Protein AF-A0A495SAL0-F1 (afdb_monomer_lite)

Structure (mmCIF, N/CA/C/O backbone):
data_AF-A0A495SAL0-F1
#
_entry.id   AF-A0A495SAL0-F1
#
loop_
_atom_site.group_PDB
_atom_site.id
_atom_site.type_symbol
_atom_site.label_atom_id
_atom_site.label_alt_id
_atom_site.label_comp_id
_atom_site.label_asym_id
_atom_site.label_entity_id
_atom_site.label_seq_id
_atom_site.pdbx_PDB_ins_code
_atom_site.Cartn_x
_atom_site.Cartn_y
_atom_site.Cartn_z
_atom_site.occupancy
_atom_site.B_iso_or_equiv
_atom_site.auth_seq_id
_atom_site.auth_comp_id
_atom_site.auth_asym_id
_atom_site.auth_atom_id
_atom_site.pdbx_PDB_model_num
ATOM 1 N N . MET A 1 1 ? -0.275 2.202 -20.931 1.00 45.00 1 MET A N 1
ATOM 2 C CA . MET A 1 1 ? -0.085 2.844 -19.615 1.00 45.00 1 MET A CA 1
ATOM 3 C C . MET A 1 1 ? -1.009 2.109 -18.659 1.00 45.00 1 MET A C 1
ATOM 5 O O . MET A 1 1 ? -2.215 2.272 -18.787 1.00 45.00 1 MET A O 1
ATOM 9 N N . GLY A 1 2 ? -0.488 1.180 -17.858 1.00 57.31 2 GLY A N 1
ATOM 10 C CA . GLY A 1 2 ? -1.329 0.351 -16.990 1.00 57.31 2 GLY A CA 1
ATOM 11 C C . GLY A 1 2 ? -1.867 1.198 -15.848 1.00 57.31 2 GLY A C 1
ATOM 12 O O . GLY A 1 2 ? -1.093 1.805 -15.114 1.00 57.31 2 GLY A O 1
ATOM 13 N N . ASN A 1 3 ? -3.184 1.298 -15.728 1.00 76.56 3 ASN A N 1
ATOM 14 C CA . ASN A 1 3 ? -3.798 1.997 -14.614 1.00 76.56 3 ASN A CA 1
ATOM 15 C C . ASN A 1 3 ? -3.607 1.125 -13.367 1.00 76.56 3 ASN A C 1
ATOM 17 O O . ASN A 1 3 ? -4.113 0.008 -13.333 1.00 76.56 3 ASN A O 1
ATOM 21 N N . TYR A 1 4 ? -2.898 1.600 -12.338 1.00 77.31 4 TYR A N 1
ATOM 22 C CA . TYR A 1 4 ? -2.702 0.833 -11.096 1.00 77.31 4 TYR A CA 1
ATOM 23 C C . TYR A 1 4 ? -4.032 0.377 -10.472 1.00 77.31 4 TYR A C 1
ATOM 25 O O . TYR A 1 4 ? -4.067 -0.610 -9.744 1.00 77.31 4 TYR A O 1
ATOM 33 N N . LYS A 1 5 ? -5.143 1.051 -10.797 1.00 75.31 5 LYS A N 1
ATOM 34 C CA . LYS A 1 5 ? -6.494 0.675 -10.369 1.00 75.31 5 LYS A CA 1
ATOM 35 C C . LYS A 1 5 ? -6.976 -0.653 -10.961 1.00 75.31 5 LYS A C 1
ATOM 37 O O . LYS A 1 5 ? -7.853 -1.294 -10.392 1.00 75.31 5 LYS A O 1
ATOM 42 N N . GLU A 1 6 ? -6.397 -1.100 -12.072 1.00 81.81 6 GLU A N 1
ATOM 43 C CA . GLU A 1 6 ? -6.665 -2.414 -12.674 1.00 81.81 6 GLU A CA 1
ATOM 44 C C . GLU A 1 6 ? -5.945 -3.547 -11.934 1.00 81.81 6 GLU A C 1
ATOM 46 O O . GLU A 1 6 ? -6.300 -4.716 -12.094 1.00 81.81 6 GLU A O 1
ATOM 51 N N . LEU A 1 7 ? -4.961 -3.228 -11.085 1.00 84.19 7 LEU A N 1
ATOM 52 C CA . LEU A 1 7 ? -4.278 -4.232 -10.286 1.00 84.19 7 LEU A CA 1
ATOM 53 C C . LEU A 1 7 ? -5.258 -4.823 -9.269 1.00 84.19 7 LEU A C 1
ATOM 55 O O . LEU A 1 7 ? -5.755 -4.130 -8.382 1.00 84.19 7 LEU A O 1
ATOM 59 N N . ILE A 1 8 ? -5.469 -6.139 -9.341 1.00 86.81 8 ILE A N 1
ATOM 60 C CA . ILE A 1 8 ? -6.311 -6.881 -8.386 1.00 86.81 8 ILE A CA 1
ATOM 61 C C . ILE A 1 8 ? -5.855 -6.623 -6.943 1.00 86.81 8 ILE A C 1
ATOM 63 O O . ILE A 1 8 ? -6.676 -6.513 -6.037 1.00 86.81 8 ILE A O 1
ATOM 67 N N . VAL A 1 9 ? -4.542 -6.502 -6.718 1.00 84.88 9 VAL A N 1
ATOM 68 C CA . VAL A 1 9 ? -3.983 -6.203 -5.391 1.00 84.88 9 VAL A CA 1
ATOM 69 C C . VAL A 1 9 ? -4.358 -4.802 -4.893 1.00 84.88 9 VAL A C 1
ATOM 71 O O . VAL A 1 9 ? -4.569 -4.632 -3.696 1.00 84.88 9 VAL A O 1
ATOM 74 N N . TRP A 1 10 ? -4.497 -3.822 -5.792 1.00 89.75 10 TRP A N 1
ATOM 75 C CA . TRP A 1 10 ? -4.965 -2.481 -5.447 1.00 89.75 10 TRP A CA 1
ATOM 76 C C . TRP A 1 10 ? -6.467 -2.478 -5.141 1.00 89.75 10 TRP A C 1
ATOM 78 O O . TRP A 1 10 ? -6.890 -1.904 -4.147 1.00 89.75 10 TRP A O 1
ATOM 88 N N . GLN A 1 11 ? -7.282 -3.178 -5.936 1.00 90.69 11 GLN A N 1
ATOM 89 C CA . GLN A 1 11 ? -8.726 -3.292 -5.673 1.00 90.69 11 GLN A CA 1
ATOM 90 C C . GLN A 1 11 ? -8.990 -3.934 -4.305 1.00 90.69 11 GLN A C 1
ATOM 92 O O . GLN A 1 11 ? -9.688 -3.362 -3.475 1.00 90.69 11 GLN A O 1
ATOM 97 N N . LYS A 1 12 ? -8.312 -5.051 -4.011 1.00 91.94 12 LYS A N 1
ATOM 98 C CA . LYS A 1 12 ? -8.400 -5.720 -2.705 1.00 91.94 12 LYS A CA 1
ATOM 99 C C . LYS A 1 12 ? -7.956 -4.836 -1.540 1.00 91.94 12 LYS A C 1
ATOM 101 O O . LYS A 1 12 ? -8.487 -4.972 -0.442 1.00 91.94 12 LYS A O 1
ATOM 106 N N . SER A 1 13 ? -6.966 -3.963 -1.737 1.00 91.56 13 SER A N 1
ATOM 107 C CA . SER A 1 13 ? -6.533 -3.058 -0.669 1.00 91.56 13 SER A CA 1
ATOM 108 C C . SER A 1 13 ? -7.522 -1.913 -0.443 1.00 91.56 13 SER A C 1
ATOM 110 O O . SER A 1 13 ? -7.707 -1.504 0.700 1.00 91.56 13 SER A O 1
ATOM 112 N N . VAL A 1 14 ? -8.221 -1.446 -1.480 1.00 93.38 14 VAL A N 1
ATOM 113 C CA . VAL A 1 14 ? -9.342 -0.498 -1.344 1.00 93.38 14 VAL A CA 1
ATOM 114 C C . VAL A 1 14 ? -10.537 -1.136 -0.628 1.00 93.38 14 VAL A C 1
ATOM 116 O O . VAL A 1 14 ? -11.124 -0.507 0.257 1.00 93.38 14 VAL A O 1
ATOM 119 N N . ASP A 1 15 ? -10.863 -2.390 -0.944 1.00 96.12 15 ASP A N 1
ATOM 120 C CA . ASP A 1 15 ? -11.912 -3.143 -0.245 1.00 96.12 15 ASP A CA 1
ATOM 121 C C . ASP A 1 15 ? -11.571 -3.291 1.245 1.00 96.12 15 ASP A C 1
ATOM 123 O O . ASP A 1 15 ? -12.381 -2.953 2.110 1.00 96.12 15 ASP A O 1
ATOM 127 N N . LEU A 1 16 ? -10.322 -3.658 1.556 1.00 94.12 16 LEU A N 1
ATOM 128 C CA . LEU A 1 16 ? -9.814 -3.732 2.928 1.00 94.12 16 LEU A CA 1
ATOM 129 C C . LEU A 1 16 ? -9.956 -2.400 3.680 1.00 94.12 16 LEU A C 1
ATOM 131 O O . LEU A 1 16 ? -10.352 -2.389 4.846 1.00 94.12 16 LEU A O 1
ATOM 135 N N . VAL A 1 17 ? -9.647 -1.265 3.040 1.00 95.81 17 VAL A N 1
ATOM 136 C CA . VAL A 1 17 ? -9.849 0.060 3.652 1.00 95.81 17 VAL A CA 1
ATOM 137 C C . VAL A 1 17 ? -11.319 0.258 4.007 1.00 95.81 17 VAL A C 1
ATOM 139 O O . VAL A 1 17 ? -11.627 0.699 5.114 1.00 95.81 17 VAL A O 1
ATOM 142 N N . THR A 1 18 ? -12.228 -0.102 3.105 1.00 96.81 18 THR A N 1
ATOM 143 C CA . THR A 1 18 ? -13.673 0.046 3.314 1.00 96.81 18 THR A CA 1
ATOM 144 C C . THR A 1 18 ? -14.160 -0.812 4.485 1.00 96.81 18 THR A C 1
ATOM 146 O O . THR A 1 18 ? -14.868 -0.313 5.364 1.00 96.81 18 THR A O 1
ATOM 149 N N . GLU A 1 19 ? -13.716 -2.066 4.564 1.00 97.50 19 GLU A N 1
ATOM 150 C CA . GLU A 1 19 ? -14.019 -2.980 5.673 1.00 97.50 19 GLU A CA 1
ATOM 151 C C . GLU A 1 19 ? -13.476 -2.472 7.016 1.00 97.50 19 GLU A C 1
ATOM 153 O O . GLU A 1 19 ? -14.173 -2.522 8.034 1.00 97.50 19 GLU A O 1
ATOM 158 N N . ILE A 1 20 ? -12.256 -1.927 7.033 1.00 96.06 20 ILE A N 1
ATOM 159 C CA . ILE A 1 20 ? -11.652 -1.330 8.230 1.00 96.06 20 ILE A CA 1
ATOM 160 C C . ILE A 1 20 ? -12.441 -0.100 8.676 1.00 96.06 20 ILE A C 1
ATOM 162 O O . ILE A 1 20 ? -12.703 0.072 9.870 1.00 96.06 20 ILE A O 1
ATOM 166 N N . TYR A 1 21 ? -12.848 0.758 7.741 1.00 95.19 21 TYR A N 1
ATOM 167 C CA . TYR A 1 21 ? -13.676 1.916 8.055 1.00 95.19 21 TYR A CA 1
ATOM 168 C C . TYR A 1 21 ? -14.998 1.489 8.682 1.00 95.19 21 TYR A C 1
ATOM 170 O O . TYR A 1 21 ? -15.332 2.023 9.737 1.00 95.19 21 TYR A O 1
ATOM 178 N N . ALA A 1 22 ? -15.691 0.507 8.099 1.00 96.88 22 ALA A N 1
ATOM 179 C CA . ALA A 1 22 ? -16.937 -0.037 8.634 1.00 96.88 22 ALA A CA 1
ATOM 180 C C . ALA A 1 22 ? -16.746 -0.649 10.033 1.00 96.88 22 ALA A C 1
ATOM 182 O O . ALA A 1 22 ? -17.461 -0.292 10.968 1.00 96.88 22 ALA A O 1
ATOM 183 N N . SER A 1 23 ? -15.726 -1.491 10.209 1.00 95.69 23 SER A N 1
ATOM 184 C CA . SER A 1 23 ? -15.453 -2.188 11.475 1.00 95.69 23 SER A CA 1
ATOM 185 C C . SER A 1 23 ? -15.074 -1.237 12.614 1.00 95.69 23 SER A C 1
ATOM 187 O O . SER A 1 23 ? -15.403 -1.477 13.773 1.00 95.69 23 SER A O 1
ATOM 189 N N . THR A 1 24 ? -14.411 -0.123 12.297 1.00 96.12 24 THR A N 1
ATOM 190 C CA . THR A 1 24 ? -13.990 0.878 13.291 1.00 96.12 24 THR A CA 1
ATOM 191 C C . THR A 1 24 ? -15.069 1.916 13.616 1.00 96.12 24 THR A C 1
ATOM 193 O O . THR A 1 24 ? -14.846 2.759 14.479 1.00 96.12 24 THR A O 1
ATOM 196 N N . GLN A 1 25 ? -16.243 1.898 12.965 1.00 93.25 25 GLN A N 1
ATOM 197 C CA . GLN A 1 25 ? -17.343 2.815 13.319 1.00 93.25 25 GLN A CA 1
ATOM 198 C C . GLN A 1 25 ? -17.920 2.547 14.714 1.00 93.25 25 GLN A C 1
ATOM 200 O O . GLN A 1 25 ? -18.408 3.476 15.349 1.00 93.25 25 GLN A O 1
ATOM 205 N N . GLY A 1 26 ? -17.858 1.300 15.188 1.00 92.69 26 GLY A N 1
ATOM 206 C CA . GLY A 1 26 ? -18.372 0.902 16.501 1.00 92.69 26 GLY A CA 1
ATOM 207 C C . GLY A 1 26 ? -17.406 1.130 17.665 1.00 92.69 26 GLY A C 1
ATOM 208 O O . GLY A 1 26 ? -17.714 0.729 18.784 1.00 92.69 26 GLY A O 1
ATOM 209 N N . PHE A 1 27 ? -16.227 1.712 17.424 1.00 94.50 27 PHE A N 1
ATOM 210 C CA . PHE A 1 27 ? -15.244 1.934 18.483 1.00 94.50 27 PHE A CA 1
ATOM 211 C C . PHE A 1 27 ? -15.706 3.043 19.447 1.00 94.50 27 PHE A C 1
ATOM 213 O O . PHE A 1 27 ? -16.458 3.936 19.040 1.00 94.50 27 PHE A O 1
ATOM 220 N N . PRO A 1 28 ? -15.254 3.018 20.717 1.00 95.81 28 PRO A N 1
ATOM 221 C CA . PRO A 1 28 ? -15.521 4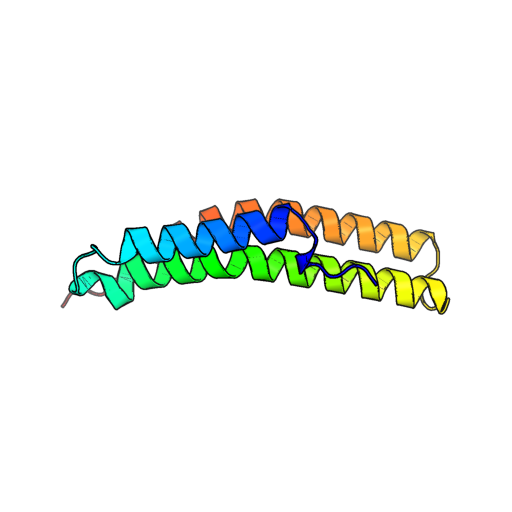.093 21.669 1.00 95.81 28 PRO A CA 1
ATOM 222 C C . PRO A 1 28 ? -15.092 5.457 21.114 1.00 95.81 28 PRO A C 1
ATOM 224 O O . PRO A 1 28 ? -14.084 5.568 20.408 1.00 95.81 28 PRO A O 1
ATOM 227 N N . LYS A 1 29 ? -15.847 6.514 21.435 1.00 92.06 29 LYS A N 1
ATOM 228 C CA . LYS A 1 29 ? -15.588 7.865 20.900 1.00 92.06 29 LYS A CA 1
ATOM 229 C C . LYS A 1 29 ? -14.231 8.410 21.347 1.00 92.06 29 LYS A C 1
ATOM 231 O O . LYS A 1 29 ? -13.615 9.196 20.632 1.00 92.06 29 LYS A O 1
ATOM 236 N N . GLU A 1 30 ? -13.758 7.955 22.496 1.00 93.62 30 GLU A N 1
ATOM 237 C CA . GLU A 1 30 ? -12.470 8.285 23.096 1.00 93.62 30 GLU A CA 1
ATOM 238 C C . GLU A 1 30 ? -11.300 7.786 22.224 1.00 93.62 30 GLU A C 1
ATOM 240 O O . GLU A 1 30 ? -10.245 8.414 22.178 1.00 93.62 30 GLU A O 1
ATOM 245 N N . GLU A 1 31 ? -11.506 6.718 21.443 1.00 91.50 31 GLU A N 1
ATOM 246 C CA . GLU A 1 31 ? -10.489 6.115 20.572 1.00 91.50 31 GLU A CA 1
ATOM 247 C C . GLU A 1 31 ? -10.473 6.683 19.146 1.00 91.50 31 GLU A C 1
ATOM 249 O O . GLU A 1 31 ? -9.639 6.281 18.327 1.00 91.50 31 GLU A O 1
ATOM 254 N N . VAL A 1 32 ? -11.374 7.614 18.810 1.00 87.31 32 VAL A N 1
ATOM 255 C CA . VAL A 1 32 ? -11.501 8.172 17.449 1.00 87.31 32 VAL A CA 1
ATOM 256 C C . VAL A 1 32 ? -10.187 8.799 16.985 1.00 87.31 32 VAL A C 1
ATOM 258 O O . VAL A 1 32 ? -9.734 8.536 15.870 1.00 87.31 32 VAL A O 1
ATOM 261 N N . TYR A 1 33 ? -9.549 9.587 17.851 1.00 86.31 33 TYR A N 1
ATOM 262 C CA . TYR A 1 33 ? -8.280 10.250 17.546 1.00 86.31 33 TYR A CA 1
ATOM 263 C C . TYR A 1 33 ? -7.050 9.399 17.891 1.00 86.31 33 TYR A C 1
ATOM 265 O O . TYR A 1 33 ? -5.967 9.681 17.383 1.00 86.31 33 TYR A O 1
ATOM 273 N N . SER A 1 34 ? -7.219 8.331 18.674 1.00 92.31 34 SER A N 1
ATOM 274 C CA . SER A 1 34 ? -6.154 7.413 19.087 1.00 92.31 34 SER A CA 1
ATOM 275 C C . SER A 1 34 ? -6.099 6.189 18.164 1.00 92.31 34 SER A C 1
ATOM 277 O O . SER A 1 34 ? -5.555 6.270 17.057 1.00 92.31 34 SER A O 1
ATOM 279 N N . LEU A 1 35 ? -6.657 5.048 18.574 1.00 90.88 35 LEU A N 1
ATOM 280 C CA . LEU A 1 35 ? -6.501 3.786 17.861 1.00 90.88 35 LEU A CA 1
ATOM 281 C C . LEU A 1 35 ? -7.194 3.802 16.492 1.00 90.88 35 LEU A C 1
ATOM 283 O O . LEU A 1 35 ? -6.623 3.350 15.499 1.00 90.88 35 LEU A O 1
ATOM 287 N N . THR A 1 36 ? -8.391 4.387 16.411 1.00 91.88 36 THR A N 1
ATOM 288 C CA . THR A 1 36 ? -9.178 4.444 15.169 1.00 91.88 36 THR A CA 1
ATOM 289 C C . THR A 1 36 ? -8.446 5.227 14.080 1.00 91.88 36 THR A C 1
ATOM 291 O O . THR A 1 36 ? -8.368 4.776 12.934 1.00 91.88 36 THR A O 1
ATOM 294 N N . SER A 1 37 ? -7.872 6.385 14.428 1.00 86.56 37 SER A N 1
ATOM 295 C CA . SER A 1 37 ? -7.135 7.227 13.479 1.00 86.56 37 SER A CA 1
ATOM 296 C C . SER A 1 37 ? -5.859 6.548 12.975 1.00 86.56 37 SER A C 1
ATOM 298 O O . SER A 1 37 ? -5.497 6.705 11.808 1.00 86.56 37 SER A O 1
ATOM 300 N N . GLN A 1 38 ? -5.171 5.793 13.835 1.00 91.88 38 GLN A N 1
ATOM 301 C CA . GLN A 1 38 ? -3.954 5.072 13.472 1.00 91.88 38 GLN A CA 1
ATOM 302 C C . GLN A 1 38 ? -4.272 3.917 12.522 1.00 91.88 38 GLN A C 1
ATOM 304 O O . GLN A 1 38 ? -3.696 3.855 11.439 1.00 91.88 38 GLN A O 1
ATOM 309 N N . ILE A 1 39 ? -5.260 3.081 12.857 1.00 93.25 39 ILE A N 1
ATOM 310 C CA . ILE A 1 39 ? -5.672 1.946 12.020 1.00 93.25 39 ILE A CA 1
ATOM 311 C C . ILE A 1 3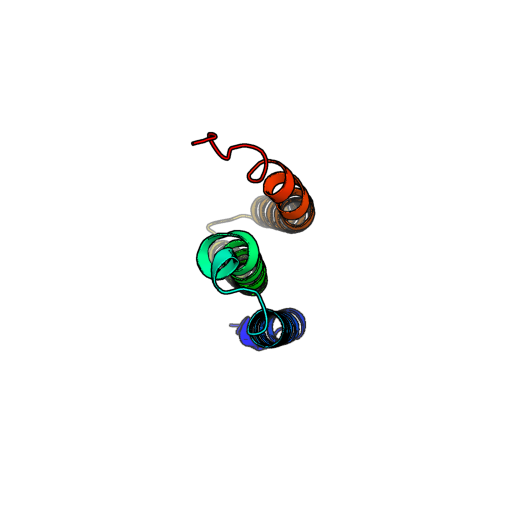9 ? -6.116 2.419 10.631 1.00 93.25 39 ILE A C 1
ATOM 313 O O . ILE A 1 39 ? -5.648 1.892 9.624 1.00 93.25 39 ILE A O 1
ATOM 317 N N . ARG A 1 40 ? -6.989 3.433 10.555 1.00 93.00 40 ARG A N 1
ATOM 318 C CA . ARG A 1 40 ? -7.500 3.939 9.269 1.00 93.00 40 ARG A CA 1
ATOM 319 C C . ARG A 1 40 ? -6.397 4.535 8.397 1.00 93.00 40 ARG A C 1
ATOM 321 O O . ARG A 1 40 ? -6.377 4.274 7.197 1.00 93.00 40 ARG A O 1
ATOM 328 N N . ARG A 1 41 ? -5.459 5.290 8.981 1.00 88.88 41 ARG A N 1
ATOM 329 C CA . ARG A 1 41 ? -4.312 5.842 8.238 1.00 88.88 41 ARG A CA 1
ATOM 330 C C . ARG A 1 41 ? -3.385 4.746 7.723 1.00 88.88 41 ARG A C 1
ATOM 332 O O . ARG A 1 41 ? -3.001 4.793 6.560 1.00 88.88 41 ARG A O 1
ATOM 339 N N . SER A 1 42 ? -3.081 3.746 8.549 1.00 88.75 42 SER A N 1
ATOM 340 C CA . SER A 1 42 ? -2.290 2.586 8.127 1.00 88.75 42 SER A CA 1
ATOM 341 C C . SER A 1 42 ? -2.991 1.761 7.047 1.00 88.75 42 SER A C 1
ATOM 343 O O . SER A 1 42 ? -2.332 1.246 6.154 1.00 88.75 42 SER A O 1
ATOM 345 N N . ALA A 1 43 ? -4.320 1.647 7.085 1.00 90.69 43 ALA A N 1
ATOM 346 C CA . ALA A 1 43 ? -5.075 0.980 6.029 1.00 90.69 43 ALA A CA 1
ATOM 347 C C . ALA A 1 43 ? -4.976 1.743 4.699 1.00 90.69 43 ALA A C 1
ATOM 349 O O . ALA A 1 43 ? -4.701 1.138 3.667 1.00 90.69 43 ALA A O 1
ATOM 350 N N . ILE A 1 44 ? -5.153 3.070 4.729 1.00 90.19 44 ILE A N 1
ATOM 351 C CA . ILE A 1 44 ? -5.094 3.938 3.541 1.00 90.19 44 ILE A CA 1
ATOM 352 C C . ILE A 1 44 ? -3.705 3.943 2.896 1.00 90.19 44 ILE A C 1
ATOM 354 O O . ILE A 1 44 ? -3.610 4.054 1.675 1.00 90.19 44 ILE A O 1
ATOM 358 N N . SER A 1 45 ? -2.625 3.797 3.666 1.00 89.75 45 SER A N 1
ATOM 359 C CA . SER A 1 45 ? -1.278 3.790 3.084 1.00 89.75 45 SER A CA 1
ATOM 360 C C . SER A 1 45 ? -1.020 2.578 2.181 1.00 89.75 45 SER A C 1
ATOM 362 O O . SER A 1 45 ? -0.181 2.651 1.293 1.00 89.75 45 SER A O 1
ATOM 364 N N . ILE A 1 46 ? -1.749 1.468 2.347 1.00 88.19 46 ILE A N 1
ATOM 365 C CA . ILE A 1 46 ? -1.558 0.253 1.538 1.00 88.19 46 ILE A CA 1
ATOM 366 C C . ILE A 1 46 ? -1.865 0.490 0.042 1.00 88.19 46 ILE A C 1
ATOM 368 O O . ILE A 1 46 ? -0.973 0.253 -0.776 1.00 88.19 46 ILE A O 1
ATOM 372 N N . PRO A 1 47 ? -3.073 0.940 -0.369 1.00 89.38 47 PRO A N 1
ATOM 373 C CA . PRO A 1 47 ? -3.352 1.251 -1.773 1.00 89.38 47 PRO A CA 1
ATOM 374 C C . PRO A 1 47 ? -2.468 2.376 -2.326 1.00 89.38 47 PRO A C 1
ATOM 376 O O . PRO A 1 47 ? -2.102 2.310 -3.500 1.00 89.38 47 PRO A O 1
ATOM 379 N N . SER A 1 48 ? -2.095 3.368 -1.508 1.00 85.88 48 SER A N 1
ATOM 380 C CA . SER A 1 48 ? -1.187 4.448 -1.924 1.00 85.88 48 SER A CA 1
ATOM 381 C C . SER A 1 48 ? 0.197 3.918 -2.294 1.00 85.88 48 SER A C 1
ATOM 383 O O . SER A 1 48 ? 0.662 4.179 -3.399 1.00 85.88 48 SER A O 1
ATOM 385 N N . ASN A 1 49 ? 0.803 3.076 -1.452 1.00 85.00 49 ASN A N 1
ATOM 386 C CA . ASN A 1 49 ? 2.124 2.502 -1.731 1.00 85.00 49 ASN A CA 1
ATOM 387 C C . ASN A 1 49 ? 2.112 1.616 -2.992 1.00 85.00 49 ASN A C 1
ATOM 389 O O . ASN A 1 49 ? 3.099 1.558 -3.724 1.00 85.00 49 ASN A O 1
ATOM 393 N N . ILE A 1 50 ? 0.996 0.929 -3.275 1.00 86.31 50 ILE A N 1
ATOM 394 C CA . ILE A 1 50 ? 0.833 0.155 -4.517 1.00 86.31 50 ILE A CA 1
ATOM 395 C C . ILE A 1 50 ? 0.792 1.085 -5.738 1.00 86.31 50 ILE A C 1
ATOM 397 O O . ILE A 1 50 ? 1.431 0.796 -6.749 1.00 86.31 50 ILE A O 1
ATOM 401 N N . ALA A 1 51 ? 0.050 2.192 -5.651 1.00 86.25 51 ALA A N 1
ATOM 402 C CA . ALA A 1 51 ? -0.048 3.167 -6.732 1.00 86.25 51 ALA A CA 1
ATOM 403 C C . ALA A 1 51 ? 1.304 3.844 -7.015 1.00 86.25 51 ALA A C 1
ATOM 405 O O . ALA A 1 51 ? 1.714 3.910 -8.173 1.00 86.25 51 ALA A O 1
ATOM 406 N N . GLU A 1 52 ? 2.021 4.262 -5.968 1.00 85.31 52 GLU A N 1
ATOM 407 C CA . GLU A 1 52 ? 3.358 4.861 -6.069 1.00 85.31 52 GLU A CA 1
ATOM 408 C C . GLU A 1 52 ? 4.370 3.905 -6.717 1.00 85.31 52 GLU A C 1
ATOM 410 O O . GLU A 1 52 ? 5.146 4.311 -7.583 1.00 85.31 52 GLU A O 1
ATOM 415 N N . GLY A 1 53 ? 4.333 2.615 -6.361 1.00 85.88 53 GLY A N 1
ATOM 416 C CA . GLY A 1 53 ? 5.184 1.598 -6.986 1.00 85.88 53 GLY A CA 1
ATOM 417 C C . GLY A 1 53 ? 4.928 1.453 -8.491 1.00 85.88 53 GLY A C 1
ATOM 418 O O . GLY A 1 53 ? 5.869 1.459 -9.283 1.00 85.88 53 GLY A O 1
ATOM 419 N N . ALA A 1 54 ? 3.658 1.391 -8.897 1.00 86.31 54 ALA A N 1
ATOM 420 C CA . ALA A 1 54 ? 3.277 1.293 -10.308 1.00 86.31 54 ALA A CA 1
ATOM 421 C C . ALA A 1 54 ? 3.647 2.554 -11.117 1.00 86.31 54 ALA A C 1
ATOM 423 O O . ALA A 1 54 ? 4.029 2.469 -12.290 1.00 86.31 54 ALA A O 1
ATOM 424 N N . GLU A 1 55 ? 3.553 3.733 -10.499 1.00 88.06 55 GLU A N 1
ATOM 425 C CA . GLU A 1 55 ? 3.994 4.988 -11.109 1.00 88.06 55 GLU A CA 1
ATOM 426 C C . GLU A 1 55 ? 5.514 5.005 -11.311 1.00 88.06 55 GLU A C 1
ATOM 428 O O . GLU A 1 55 ? 5.987 5.326 -12.404 1.00 88.06 55 GLU A O 1
ATOM 433 N N . LEU A 1 56 ? 6.284 4.582 -10.305 1.00 88.88 56 LEU A N 1
ATOM 434 C CA . LEU A 1 56 ? 7.739 4.494 -10.399 1.00 88.88 56 LEU A CA 1
ATOM 435 C C . LEU A 1 56 ? 8.190 3.536 -11.512 1.00 88.88 56 LEU A C 1
ATOM 437 O O . LEU A 1 56 ? 9.049 3.906 -12.314 1.00 88.88 56 LEU A O 1
ATOM 441 N N . GLU A 1 57 ? 7.601 2.340 -11.611 1.00 87.56 57 GLU A N 1
ATOM 442 C CA . GLU A 1 57 ? 7.893 1.394 -12.702 1.00 87.56 57 GLU A CA 1
ATOM 443 C C . GLU A 1 57 ? 7.645 2.026 -14.078 1.00 87.56 57 GLU A C 1
ATOM 445 O O . GLU A 1 57 ? 8.458 1.889 -14.998 1.00 87.56 57 GLU A O 1
ATOM 450 N N . THR A 1 58 ? 6.549 2.779 -14.207 1.00 89.19 58 THR A N 1
ATOM 451 C CA . THR A 1 58 ? 6.211 3.498 -15.439 1.00 89.19 58 THR A CA 1
ATOM 452 C C . THR A 1 58 ? 7.279 4.539 -15.782 1.00 89.19 58 THR A C 1
ATOM 454 O O . THR A 1 58 ? 7.723 4.602 -16.929 1.00 89.19 58 THR A O 1
ATOM 457 N N . GLN A 1 59 ? 7.753 5.313 -14.802 1.00 92.19 59 GLN A N 1
ATOM 458 C CA . GLN A 1 59 ? 8.790 6.328 -15.019 1.00 92.19 59 GLN A CA 1
ATOM 459 C C . GLN A 1 59 ? 10.155 5.723 -15.372 1.00 92.19 59 GLN A C 1
ATOM 461 O O . GLN A 1 59 ? 10.859 6.253 -16.237 1.00 92.19 59 GLN A O 1
ATOM 466 N N . LEU A 1 60 ? 10.526 4.592 -14.764 1.00 91.25 60 LEU A N 1
ATOM 467 C CA . LEU A 1 60 ? 11.751 3.866 -15.117 1.00 91.25 60 LEU A CA 1
ATOM 468 C C . LEU A 1 60 ? 11.687 3.336 -16.553 1.00 91.25 60 LEU A C 1
ATOM 470 O O . LEU A 1 60 ? 12.661 3.454 -17.300 1.00 91.25 60 LEU A O 1
ATOM 474 N N . LEU A 1 61 ? 10.535 2.800 -16.966 1.00 90.00 61 LEU A N 1
ATOM 475 C CA . LEU A 1 61 ? 10.327 2.320 -18.330 1.00 90.00 61 LEU A CA 1
ATOM 476 C C . LEU A 1 61 ? 10.391 3.463 -19.351 1.00 90.00 61 LEU A C 1
ATOM 478 O O . LEU A 1 61 ? 11.040 3.320 -20.386 1.00 90.00 61 LEU A O 1
ATOM 482 N N . ILE A 1 62 ? 9.758 4.602 -19.059 1.00 91.62 62 ILE A N 1
ATOM 483 C CA . ILE A 1 62 ? 9.840 5.802 -19.903 1.00 91.62 62 ILE A CA 1
ATOM 484 C C . ILE A 1 62 ? 11.296 6.261 -20.022 1.00 91.62 62 ILE A C 1
ATOM 486 O O . ILE A 1 62 ? 11.776 6.476 -21.131 1.00 91.62 62 ILE A O 1
ATOM 490 N N . SER A 1 63 ? 12.023 6.334 -18.907 1.00 93.69 63 SER A N 1
ATOM 491 C CA . SER A 1 63 ? 13.433 6.742 -18.889 1.00 93.69 63 SER A CA 1
ATOM 492 C C . SER A 1 63 ? 14.320 5.807 -19.719 1.00 93.69 63 SER A C 1
ATOM 494 O O . SER A 1 63 ? 15.178 6.278 -20.464 1.00 93.69 63 SER A O 1
ATOM 496 N N . LYS A 1 64 ? 14.076 4.490 -19.669 1.00 93.88 64 LYS A N 1
ATOM 497 C CA . LYS A 1 64 ? 14.737 3.508 -20.543 1.00 93.88 64 LYS A CA 1
ATOM 498 C C . LYS A 1 64 ? 14.399 3.741 -22.018 1.00 93.88 64 LYS A C 1
ATOM 500 O O . LYS A 1 64 ? 15.297 3.749 -22.850 1.00 93.88 64 LYS A O 1
ATOM 505 N N . ASN A 1 65 ? 13.124 3.951 -22.348 1.00 93.19 65 ASN A N 1
ATOM 506 C CA . ASN A 1 65 ? 12.674 4.160 -23.731 1.00 93.19 65 ASN A CA 1
ATOM 507 C C . ASN A 1 65 ? 13.190 5.473 -24.340 1.00 93.19 65 ASN A C 1
ATOM 509 O O . ASN A 1 65 ? 13.342 5.567 -25.554 1.00 93.19 65 ASN A O 1
ATOM 513 N N . LEU A 1 66 ? 13.462 6.477 -23.504 1.00 96.19 66 LEU A N 1
ATOM 514 C CA . LEU A 1 66 ? 14.101 7.736 -23.896 1.00 96.19 66 LEU A CA 1
ATOM 515 C C . LEU A 1 66 ? 15.637 7.644 -23.926 1.00 96.19 66 LEU A C 1
ATOM 517 O O . LEU A 1 66 ? 16.300 8.654 -24.151 1.00 96.19 66 LEU A O 1
ATOM 521 N N . ASN A 1 67 ? 16.208 6.453 -23.708 1.00 94.62 67 ASN A N 1
ATOM 522 C CA . ASN A 1 67 ? 17.647 6.199 -23.600 1.00 94.62 67 ASN A CA 1
ATOM 523 C C . ASN A 1 67 ? 18.350 7.027 -22.504 1.00 94.62 67 ASN A C 1
ATOM 525 O O . ASN A 1 67 ? 19.552 7.270 -22.589 1.00 94.62 67 ASN A O 1
ATOM 529 N N . TYR A 1 68 ? 17.623 7.452 -21.465 1.00 96.06 68 TYR A N 1
ATOM 530 C CA . TYR A 1 68 ? 18.205 8.094 -20.277 1.00 96.06 68 TYR A CA 1
ATOM 531 C C . TYR A 1 68 ? 18.786 7.083 -19.289 1.00 96.06 68 TYR A C 1
ATOM 533 O O . TYR A 1 68 ? 19.588 7.456 -18.440 1.00 96.06 68 TYR A O 1
ATOM 541 N N . LEU A 1 69 ? 18.377 5.817 -19.402 1.00 94.25 69 LEU A N 1
ATOM 542 C CA . LEU A 1 69 ? 18.917 4.694 -18.646 1.00 94.25 69 LEU A CA 1
ATOM 543 C C . LEU A 1 69 ? 19.364 3.609 -19.617 1.00 94.25 69 LEU A C 1
ATOM 545 O O . LEU A 1 69 ? 18.614 3.239 -20.527 1.00 94.25 69 LEU A O 1
ATOM 549 N N . ASN A 1 70 ? 20.554 3.060 -19.397 1.00 95.06 70 ASN A N 1
ATOM 550 C CA . ASN A 1 70 ? 20.955 1.834 -20.072 1.00 95.06 70 ASN A CA 1
ATOM 551 C C . ASN A 1 70 ? 20.260 0.606 -19.443 1.00 95.06 70 ASN A C 1
ATOM 553 O O . ASN A 1 70 ? 19.593 0.696 -18.408 1.00 95.06 70 ASN A O 1
ATOM 557 N N . LEU A 1 71 ? 20.374 -0.557 -20.095 1.00 91.81 71 LEU A N 1
ATOM 558 C CA . LEU A 1 71 ? 19.684 -1.773 -19.651 1.00 91.81 71 LEU A CA 1
ATOM 559 C C . LEU A 1 71 ? 20.111 -2.205 -18.240 1.00 91.81 71 LEU A C 1
ATOM 561 O O . LEU A 1 71 ? 19.255 -2.555 -17.431 1.00 91.81 71 LEU A O 1
ATOM 565 N N . GLU A 1 72 ? 21.407 -2.137 -17.943 1.00 95.38 72 GLU A N 1
ATOM 566 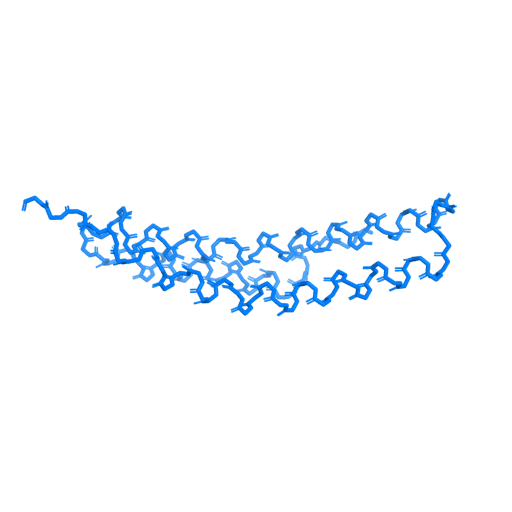C CA . GLU A 1 72 ? 21.963 -2.532 -16.649 1.00 95.38 72 GLU A CA 1
ATOM 567 C C . GLU A 1 72 ? 21.493 -1.594 -15.525 1.00 95.38 72 GLU A C 1
ATOM 569 O O . GLU A 1 72 ? 21.080 -2.046 -14.456 1.00 95.38 72 GLU A O 1
ATOM 574 N N . GLU A 1 73 ? 21.487 -0.283 -15.769 1.00 94.00 73 GLU A N 1
ATOM 575 C CA . GLU A 1 73 ? 20.973 0.723 -14.834 1.00 94.00 73 GLU A CA 1
ATOM 576 C C . GLU A 1 73 ? 19.485 0.518 -14.552 1.00 94.00 73 GLU A C 1
ATOM 578 O O . GLU A 1 73 ? 19.070 0.509 -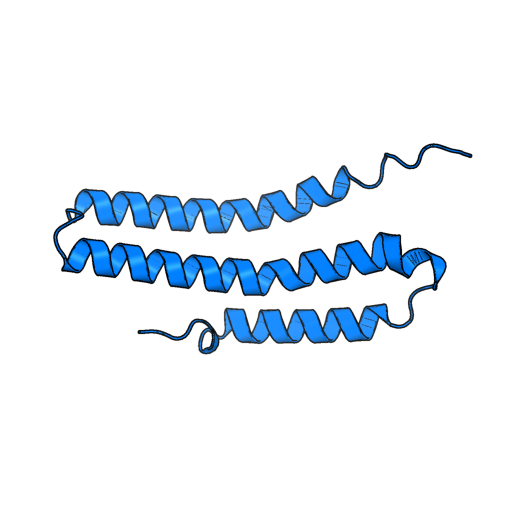13.390 1.00 94.00 73 GLU A O 1
ATOM 583 N N . PHE A 1 74 ? 18.686 0.306 -15.600 1.00 93.94 74 PHE A N 1
ATOM 584 C CA . PHE A 1 74 ? 17.259 0.032 -15.472 1.00 93.94 74 PHE A CA 1
ATOM 585 C C . PHE A 1 74 ? 17.000 -1.222 -14.628 1.00 93.94 74 PHE A C 1
ATOM 587 O O . PHE A 1 74 ? 16.201 -1.177 -13.693 1.00 93.94 74 PHE A O 1
ATOM 594 N N . GLU A 1 75 ? 17.684 -2.332 -14.915 1.00 92.19 75 GLU A N 1
ATOM 595 C CA . GLU A 1 75 ? 17.506 -3.588 -14.179 1.00 92.19 75 GLU A 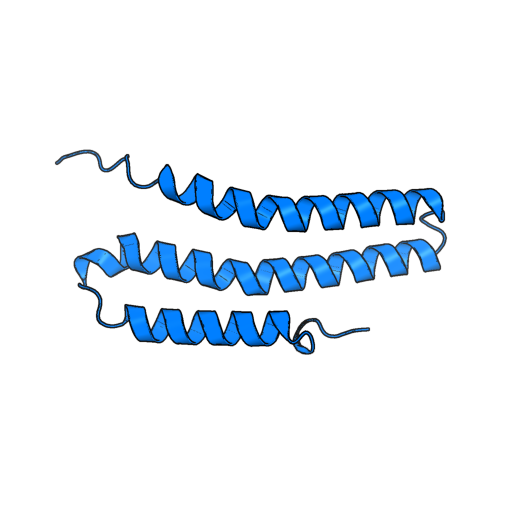CA 1
ATOM 596 C C . GLU A 1 75 ? 17.918 -3.455 -12.710 1.00 92.19 75 GLU A C 1
ATOM 598 O O . GLU A 1 75 ? 17.192 -3.901 -11.817 1.00 92.19 75 GLU A O 1
ATOM 603 N N . ASN A 1 76 ? 19.035 -2.776 -12.441 1.00 94.44 76 ASN A N 1
ATOM 604 C CA . ASN A 1 76 ? 19.508 -2.519 -11.085 1.00 94.44 76 ASN A CA 1
ATOM 605 C C . ASN A 1 76 ? 18.525 -1.656 -10.281 1.00 94.44 76 ASN A C 1
ATOM 607 O O . ASN A 1 76 ? 18.245 -1.960 -9.117 1.00 94.44 76 ASN A O 1
ATOM 611 N N . LEU A 1 77 ? 17.987 -0.591 -10.881 1.00 91.69 77 LEU A N 1
ATOM 612 C CA . LEU A 1 77 ? 17.003 0.282 -10.237 1.00 91.69 77 LEU A CA 1
ATOM 613 C C . LEU A 1 77 ? 15.675 -0.441 -10.004 1.00 91.69 77 LEU A C 1
ATOM 615 O O . LEU A 1 77 ? 15.121 -0.357 -8.907 1.00 91.69 77 LEU A O 1
ATOM 619 N N . ASN A 1 78 ? 15.202 -1.209 -10.985 1.00 87.06 78 ASN A N 1
ATOM 620 C CA . ASN A 1 78 ? 13.959 -1.965 -10.869 1.00 87.06 78 ASN A CA 1
ATOM 621 C C . ASN A 1 78 ? 14.049 -3.052 -9.782 1.00 87.06 78 ASN A C 1
ATOM 623 O O . ASN A 1 78 ? 13.133 -3.230 -8.973 1.00 87.06 78 ASN A O 1
ATOM 627 N N . LYS A 1 79 ? 15.199 -3.734 -9.692 1.00 87.81 79 LYS A N 1
ATOM 628 C CA . LYS A 1 79 ? 15.478 -4.713 -8.634 1.00 87.81 79 LYS A CA 1
ATOM 629 C C . LYS A 1 79 ? 15.476 -4.065 -7.249 1.00 87.81 79 LYS A C 1
ATOM 631 O O . LYS A 1 79 ? 14.795 -4.562 -6.353 1.00 87.81 79 LYS A O 1
ATOM 636 N N . LYS A 1 80 ? 16.174 -2.935 -7.080 1.00 88.38 80 LYS A N 1
ATOM 637 C CA . LYS A 1 80 ? 16.186 -2.177 -5.815 1.00 88.38 80 LYS A CA 1
ATOM 638 C C . LYS A 1 80 ? 14.790 -1.698 -5.421 1.00 88.38 80 LYS A C 1
ATOM 640 O O . LYS A 1 80 ? 14.416 -1.839 -4.262 1.00 88.38 80 LYS A O 1
ATOM 645 N N . SER A 1 81 ? 14.014 -1.180 -6.374 1.00 84.00 81 SER A N 1
ATOM 646 C CA . SER A 1 81 ? 12.629 -0.755 -6.143 1.00 84.00 81 SER A CA 1
ATOM 647 C C . SER A 1 81 ? 11.776 -1.911 -5.605 1.00 84.00 81 SER A C 1
ATOM 649 O O . SER A 1 81 ? 11.180 -1.801 -4.534 1.00 84.00 81 SER A O 1
ATOM 651 N N . THR A 1 82 ? 11.843 -3.077 -6.254 1.00 78.75 82 THR A N 1
ATOM 652 C CA . THR A 1 82 ? 11.114 -4.283 -5.828 1.00 78.75 82 THR A CA 1
ATOM 653 C C . THR A 1 82 ? 11.526 -4.763 -4.428 1.00 78.75 82 THR A C 1
ATOM 655 O O . THR A 1 82 ? 10.693 -5.231 -3.647 1.00 78.75 82 THR A O 1
ATOM 658 N N . GLU A 1 83 ? 12.815 -4.683 -4.089 1.00 81.88 83 GLU A N 1
ATOM 659 C CA . GLU A 1 83 ? 13.325 -5.037 -2.758 1.00 81.88 83 GLU A CA 1
ATOM 660 C C . GLU A 1 83 ? 12.828 -4.069 -1.675 1.00 81.88 83 GLU A C 1
ATOM 662 O O . GLU A 1 83 ? 12.415 -4.511 -0.598 1.00 81.88 83 GLU A O 1
ATOM 667 N N . ILE A 1 84 ? 12.803 -2.765 -1.966 1.00 77.38 84 ILE A N 1
ATOM 668 C CA . ILE A 1 84 ? 12.287 -1.736 -1.056 1.00 77.38 84 ILE A CA 1
ATOM 669 C C . ILE A 1 84 ? 10.792 -1.951 -0.807 1.00 77.38 84 ILE A C 1
ATOM 671 O O . ILE A 1 84 ? 10.389 -2.017 0.354 1.00 77.38 84 ILE A O 1
ATOM 675 N N . SER A 1 85 ? 9.984 -2.180 -1.846 1.00 72.00 85 SER A N 1
ATOM 676 C CA . SER A 1 85 ? 8.545 -2.450 -1.692 1.00 72.00 85 SER A CA 1
ATOM 677 C C . SER A 1 85 ? 8.259 -3.692 -0.835 1.00 72.00 85 SER A C 1
ATOM 679 O O . SER A 1 85 ? 7.302 -3.707 -0.062 1.00 72.00 85 SER A O 1
ATOM 681 N N . LYS A 1 86 ? 9.105 -4.730 -0.906 1.00 65.69 86 LYS A N 1
ATOM 682 C CA . LYS A 1 86 ? 8.988 -5.934 -0.057 1.00 65.69 86 LYS A CA 1
ATOM 683 C C . LYS A 1 86 ? 9.393 -5.686 1.399 1.00 65.69 86 LYS A C 1
ATOM 685 O O . LYS A 1 86 ? 8.839 -6.311 2.305 1.00 65.69 86 LYS A O 1
ATOM 690 N N . ASN A 1 87 ? 10.368 -4.812 1.634 1.00 59.44 87 ASN A N 1
ATOM 691 C CA . ASN A 1 87 ? 10.862 -4.499 2.974 1.00 59.44 87 ASN A CA 1
ATOM 692 C C . ASN A 1 87 ? 9.984 -3.469 3.703 1.00 59.44 87 ASN A C 1
ATOM 694 O O . ASN A 1 87 ? 9.801 -3.587 4.916 1.00 59.44 87 ASN A O 1
ATOM 698 N N . ASP A 1 88 ? 9.387 -2.518 2.984 1.00 57.78 88 ASP A N 1
ATOM 699 C CA . ASP A 1 88 ? 8.500 -1.495 3.550 1.00 57.78 88 ASP A CA 1
ATOM 700 C C . ASP A 1 88 ? 7.236 -2.106 4.188 1.00 57.78 88 ASP A C 1
ATOM 702 O O . ASP A 1 88 ? 6.883 -1.785 5.325 1.00 57.78 88 ASP A O 1
ATOM 706 N N . GLN A 1 89 ? 6.643 -3.128 3.553 1.00 51.81 89 GLN A N 1
ATOM 707 C CA . GLN A 1 89 ? 5.517 -3.886 4.127 1.00 51.81 89 GLN A CA 1
ATOM 708 C C . GLN A 1 89 ? 5.842 -4.534 5.487 1.00 51.81 89 GLN A C 1
ATOM 710 O O . GLN A 1 89 ? 4.958 -4.694 6.327 1.00 51.81 89 GLN A O 1
ATOM 715 N N . ARG A 1 90 ? 7.108 -4.896 5.739 1.00 45.62 90 ARG A N 1
ATOM 716 C CA . ARG A 1 90 ? 7.548 -5.489 7.015 1.00 45.62 90 ARG A CA 1
ATOM 717 C C . ARG A 1 90 ? 7.886 -4.445 8.077 1.00 45.62 90 ARG A C 1
ATOM 719 O O . ARG A 1 90 ? 7.748 -4.736 9.267 1.00 45.62 90 ARG A O 1
ATOM 726 N N . ASN A 1 91 ? 8.331 -3.257 7.675 1.00 43.75 91 ASN A N 1
ATOM 727 C CA . ASN A 1 91 ? 8.746 -2.202 8.598 1.00 43.75 91 ASN A CA 1
ATOM 728 C C . ASN A 1 91 ? 7.566 -1.367 9.111 1.00 43.75 91 ASN A C 1
ATOM 730 O O . ASN A 1 91 ? 7.565 -1.019 10.292 1.00 43.75 91 ASN A O 1
ATOM 734 N N . ASN A 1 92 ? 6.517 -1.171 8.306 1.00 44.12 92 ASN A N 1
ATOM 735 C CA . ASN A 1 92 ? 5.286 -0.497 8.744 1.00 44.12 92 ASN A CA 1
ATOM 736 C C . ASN A 1 92 ? 4.530 -1.262 9.854 1.00 44.12 92 ASN A C 1
ATOM 738 O O . ASN A 1 92 ? 3.819 -0.659 10.654 1.00 44.12 92 ASN A O 1
ATOM 742 N N . ILE A 1 93 ? 4.749 -2.577 9.985 1.00 45.53 93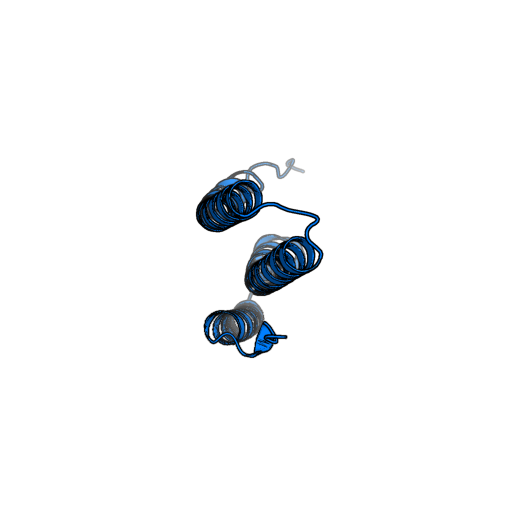 ILE A N 1
ATOM 743 C CA . ILE A 1 93 ? 4.230 -3.393 11.103 1.00 45.53 93 ILE A CA 1
ATOM 744 C C . ILE A 1 93 ? 5.030 -3.157 12.403 1.00 45.53 93 ILE A C 1
ATOM 746 O O . ILE A 1 93 ? 4.513 -3.352 13.505 1.00 45.53 93 ILE A O 1
ATOM 750 N N . LYS A 1 94 ? 6.302 -2.742 12.308 1.00 36.88 94 LYS A N 1
ATOM 751 C CA . LYS A 1 94 ? 7.194 -2.553 13.466 1.00 36.88 94 LYS A CA 1
ATOM 752 C C . LYS A 1 94 ? 7.143 -1.138 14.041 1.00 36.88 94 LYS A C 1
ATOM 754 O O . LYS A 1 94 ? 7.194 -0.997 15.260 1.00 36.88 94 LYS A O 1
ATOM 759 N N . THR A 1 95 ? 7.018 -0.106 13.209 1.00 37.09 95 THR A N 1
ATOM 760 C CA . THR A 1 95 ? 6.971 1.301 13.653 1.00 37.09 95 THR A CA 1
ATOM 761 C C . THR A 1 95 ? 5.681 1.645 14.403 1.00 37.09 95 THR A C 1
ATOM 763 O O . THR A 1 95 ? 5.732 2.396 15.374 1.00 37.09 95 THR A O 1
ATOM 766 N N . ALA A 1 96 ? 4.553 1.007 14.067 1.00 42.56 96 ALA A N 1
ATOM 767 C CA . ALA A 1 96 ? 3.285 1.154 14.793 1.00 42.56 96 ALA A CA 1
ATOM 768 C C . ALA A 1 96 ? 3.327 0.652 16.255 1.00 42.56 96 ALA A C 1
ATOM 770 O O . ALA A 1 96 ? 2.468 1.013 17.052 1.00 42.56 96 ALA A O 1
ATOM 771 N N . LYS A 1 97 ? 4.329 -0.156 16.643 1.00 42.34 97 LYS A N 1
ATOM 772 C CA . LYS A 1 97 ? 4.513 -0.599 18.038 1.00 42.34 97 LYS A CA 1
ATOM 773 C C . LYS A 1 97 ? 5.237 0.421 18.924 1.00 42.34 97 LYS A C 1
ATOM 775 O O . LYS A 1 97 ? 5.268 0.230 20.134 1.00 42.34 97 LYS A O 1
ATOM 780 N N . PHE A 1 98 ? 5.833 1.471 18.354 1.00 37.69 98 PHE A N 1
ATOM 781 C CA . PHE A 1 98 ? 6.655 2.431 19.105 1.00 37.69 98 PHE A CA 1
ATOM 782 C C . PHE A 1 98 ? 5.914 3.729 19.464 1.00 37.69 98 PHE A C 1
ATOM 784 O O . PHE A 1 98 ? 6.360 4.469 20.334 1.00 37.69 98 PHE A O 1
ATOM 791 N N . THR A 1 99 ? 4.767 4.011 18.838 1.00 42.75 99 THR A N 1
ATOM 792 C CA . THR A 1 99 ? 3.991 5.242 19.079 1.00 42.75 99 THR A CA 1
ATOM 793 C C . THR A 1 99 ? 2.957 5.116 20.201 1.00 42.75 99 THR A C 1
ATOM 795 O O . THR A 1 99 ? 2.426 6.130 20.642 1.00 42.75 99 THR A O 1
ATOM 798 N N . SER A 1 100 ? 2.696 3.910 20.719 1.00 45.53 100 SER A N 1
ATOM 799 C CA . SER A 1 100 ? 1.755 3.681 21.828 1.00 45.53 100 SER A CA 1
ATOM 800 C C . SER A 1 100 ? 2.375 3.802 23.230 1.00 45.53 100 SER A C 1
ATOM 802 O O . SER A 1 100 ? 1.685 3.545 24.212 1.00 45.53 100 SER A O 1
ATOM 804 N N . SER A 1 101 ? 3.659 4.165 23.360 1.00 40.91 101 SER A N 1
ATOM 805 C CA . SER A 1 101 ? 4.358 4.275 24.656 1.00 40.91 101 SER A CA 1
ATOM 806 C C . SER A 1 101 ? 4.619 5.711 25.130 1.00 40.91 101 SER A C 1
ATOM 808 O O . SER A 1 101 ? 5.381 5.907 26.072 1.00 40.91 101 SER A O 1
ATOM 810 N N . LEU A 1 102 ? 4.014 6.723 24.502 1.00 39.19 102 LEU A N 1
ATOM 811 C CA . LEU A 1 102 ? 4.135 8.124 24.924 1.00 39.19 102 LEU A CA 1
ATOM 812 C C . LEU A 1 102 ? 2.749 8.767 25.063 1.00 39.19 102 LEU A C 1
ATOM 814 O O . LEU A 1 102 ? 2.362 9.626 24.278 1.00 39.19 102 LEU A O 1
ATOM 818 N N . SER A 1 103 ? 2.013 8.351 26.094 1.00 40.38 103 SER A N 1
ATOM 819 C CA . SER A 1 103 ? 1.024 9.215 26.743 1.00 40.38 103 SER A CA 1
ATOM 820 C C . SER A 1 103 ? 1.702 9.826 27.972 1.00 40.38 103 SER A C 1
ATOM 822 O O . SER A 1 103 ? 2.026 9.072 28.893 1.00 40.38 103 SER A O 1
ATOM 824 N N . PRO A 1 104 ? 1.962 11.145 28.030 1.00 46.25 104 PRO A N 1
ATOM 825 C CA . PRO A 1 104 ? 2.344 11.778 29.280 1.00 46.25 104 PRO A CA 1
ATOM 826 C C . PRO A 1 104 ? 1.110 11.783 30.184 1.00 46.25 104 PRO A C 1
ATOM 828 O O . PRO A 1 104 ? 0.084 12.362 29.829 1.00 46.25 104 PRO A O 1
ATOM 831 N N . ASN A 1 105 ? 1.209 11.092 31.320 1.00 40.62 105 ASN A N 1
ATOM 832 C CA . ASN A 1 105 ? 0.239 11.162 32.409 1.00 40.62 105 ASN A CA 1
ATOM 833 C C . ASN A 1 105 ? -0.108 12.624 32.732 1.00 40.62 105 ASN A C 1
ATOM 835 O O . ASN A 1 105 ? 0.792 13.438 32.953 1.00 40.62 105 ASN A O 1
ATOM 839 N N . SER A 1 106 ? -1.410 12.907 32.779 1.00 40.66 106 SER A N 1
ATOM 840 C CA . SER A 1 106 ? -2.008 13.952 33.616 1.00 40.66 106 SER A CA 1
ATOM 841 C C . SER A 1 106 ? -1.813 13.642 35.094 1.00 40.66 106 SER A C 1
ATOM 843 O O . SER A 1 106 ? -1.996 12.448 35.436 1.00 40.66 106 SER A O 1
#

pLDDT: mean 80.31, std 19.2, range [36.88, 97.5]

Organism: NCBI:txid160396

Foldseek 3Di:
DDQLCPPPQLVVLVVVLVVLLVVCVPPDPVCVVPVSVLSNVLSVVRSVLSRVLVVVLVVLVVCVVVVVDDPVRSVVVNVVSVVCSVVVVVVSVVVVVVVVPDDDDD

Radius of gyration: 18.38 Å; chains: 1; bounding box: 40×21×58 Å

Secondary structure (DSSP, 8-state):
---GGG-HHHHHHHHHHHHHHHHGGGS-GGGIIIIIHHHHHHHHHHHHHHHHHHHHHHHHHHHHHTTSS-HHHHHHHHHHHHHHHHHHHHHHHHHTTTGGG-----

InterPro domains:
  IPR012657 23S rRNA-intervening sequence protein [PF05635] (5-54)
  IPR012657 23S rRNA-intervening sequence protein [PTHR38471] (3-55)
  IPR012657 23S rRNA-intervening sequence protein [TIGR02436] (9-55)
  IPR012657 23S rRNA-intervening sequence protein [cd16377] (8-86)
  IPR036583 23S rRNA-intervening sequence superfamily [G3DSA:1.20.1440.60] (1-55)
  IPR036583 23S rRNA-intervening sequence superfamily [SSF158446] (2-86)

Sequence (106 aa):
MGNYKELIVWQKSVDLVTEIYASTQGFPKEEVYSLTSQIRRSAISIPSNIAEGAELETQLLISKNLNYLNLEEFENLNKKSTEISKNDQRNNIKTAKFTSSLSPNS